Protein AF-A0AAV4ZQW8-F1 (afdb_monomer_lite)

Foldseek 3Di:
DFDDPVLLVVLVVLLVVLLVLLVVLLVVLVVLCVVLVNQPLCVVLPVLSVVLVVVLVVLVVVLVVQVVCVVVVNHGNNVSSVSSVVSSVVSVVSSVVNVVCVVSSVVSSVPRPPDPPPPD

pLDDT: mean 87.02, std 12.97, range [37.88, 97.81]

Sequence (120 aa):
MRPSSERLEELRLALQAPSERLRKIARAYAAEIEAAGQPVAAGPSIDLAEAIMIRHRDRMMRILAIDGRLREGMADPGTVAAEMEEAVLATEADLRLMEGAAPHVEAAMAGAPERVRVLN

Secondary structure (DSSP, 8-state):
-PPPHHHHHHHHHHHHHHHHHHHHHHHHHHHHHHHTT--GGGHHHHHHHHHHHHHHHHHHHHHHHHHHHHHTT-S-HHHHHHHHHHHHHHHHHHHHHHHHTHHHHHHHHHTS--------

Structure (mmCIF, N/CA/C/O backbone):
data_AF-A0AAV4ZQW8-F1
#
_entry.id   AF-A0AAV4ZQW8-F1
#
loop_
_atom_site.group_PDB
_atom_site.id
_atom_site.type_symbol
_atom_site.label_atom_id
_atom_site.label_alt_id
_atom_site.label_comp_id
_atom_site.label_asym_id
_atom_site.label_entity_id
_atom_site.label_seq_id
_atom_site.pdbx_PDB_ins_code
_atom_site.Cartn_x
_atom_site.Cartn_y
_atom_site.Cartn_z
_atom_site.occupancy
_atom_site.B_iso_or_equiv
_atom_site.auth_seq_id
_atom_site.auth_comp_id
_atom_site.auth_asym_id
_atom_site.auth_atom_id
_atom_site.pdbx_PDB_model_num
ATOM 1 N N . MET A 1 1 ? 10.560 4.631 -27.752 1.00 57.75 1 MET A N 1
ATOM 2 C CA . MET A 1 1 ? 11.817 4.985 -27.050 1.00 57.75 1 MET A CA 1
ATOM 3 C C . MET A 1 1 ? 11.976 4.032 -25.877 1.00 57.75 1 MET A C 1
ATOM 5 O O . MET A 1 1 ? 10.973 3.778 -25.227 1.00 57.75 1 MET A O 1
ATOM 9 N N . ARG A 1 2 ? 13.174 3.486 -25.619 1.00 61.34 2 ARG A N 1
ATOM 10 C CA . ARG A 1 2 ? 13.433 2.749 -24.368 1.00 61.34 2 ARG A CA 1
ATOM 11 C C . ARG A 1 2 ? 13.576 3.772 -23.231 1.00 61.34 2 ARG A C 1
ATOM 13 O O . ARG A 1 2 ? 14.257 4.773 -23.459 1.00 61.34 2 ARG A O 1
ATOM 20 N N . PRO A 1 3 ? 12.953 3.575 -22.061 1.00 71.62 3 PRO A N 1
ATOM 21 C CA . PRO A 1 3 ? 13.188 4.438 -20.910 1.00 71.62 3 PRO A CA 1
ATOM 22 C C . PRO A 1 3 ? 14.655 4.346 -20.482 1.00 71.62 3 PRO A C 1
ATOM 24 O O . PRO A 1 3 ? 15.278 3.284 -20.570 1.00 71.62 3 PRO A O 1
ATOM 27 N N . SER A 1 4 ? 15.211 5.481 -20.059 1.00 80.75 4 SER A N 1
ATOM 28 C CA . SER A 1 4 ? 16.573 5.553 -19.537 1.00 80.75 4 SER A CA 1
ATOM 29 C C . SER A 1 4 ? 16.664 4.877 -18.166 1.00 80.75 4 SER A C 1
ATOM 31 O O . SER A 1 4 ? 15.670 4.728 -17.453 1.00 80.75 4 SER A O 1
ATOM 33 N N . SER A 1 5 ? 17.877 4.494 -17.768 1.00 83.56 5 SER A N 1
ATOM 34 C CA . SER A 1 5 ? 18.162 4.029 -16.405 1.00 83.56 5 SER A CA 1
ATOM 35 C C . SER A 1 5 ? 17.774 5.063 -15.344 1.00 83.56 5 SER A C 1
ATOM 37 O O . SER A 1 5 ? 17.304 4.690 -14.276 1.00 83.56 5 SER A O 1
ATOM 39 N N . GLU A 1 6 ? 17.921 6.353 -15.658 1.00 88.19 6 GLU A N 1
ATOM 40 C CA . GLU A 1 6 ? 17.506 7.467 -14.797 1.00 88.19 6 GLU A CA 1
ATOM 41 C C . GLU A 1 6 ? 15.998 7.448 -14.546 1.00 88.19 6 GLU A C 1
ATOM 43 O O . GLU A 1 6 ? 15.570 7.527 -13.399 1.00 88.19 6 GLU A O 1
ATOM 48 N N . ARG A 1 7 ? 15.186 7.231 -15.591 1.00 89.62 7 ARG A N 1
ATOM 49 C CA . ARG A 1 7 ? 13.726 7.157 -15.453 1.00 89.62 7 ARG A CA 1
ATOM 50 C C . ARG A 1 7 ? 13.287 6.012 -14.540 1.00 89.62 7 ARG A C 1
ATOM 52 O O . ARG A 1 7 ? 12.361 6.173 -13.749 1.00 89.62 7 ARG A O 1
ATOM 59 N N . LEU A 1 8 ? 13.933 4.853 -14.648 1.00 88.44 8 LEU A N 1
ATOM 60 C CA . LEU A 1 8 ? 13.639 3.719 -13.768 1.00 88.44 8 LEU A CA 1
ATOM 61 C C . LEU A 1 8 ? 13.990 4.039 -12.310 1.00 88.44 8 LEU A C 1
ATOM 63 O O . LEU A 1 8 ? 13.244 3.665 -11.409 1.00 88.44 8 LEU A O 1
ATOM 67 N N . GLU A 1 9 ? 15.086 4.760 -12.074 1.00 90.50 9 GLU A N 1
ATOM 68 C CA . GLU A 1 9 ? 15.484 5.166 -10.726 1.00 90.50 9 GLU A CA 1
ATOM 69 C C . GLU A 1 9 ? 14.540 6.218 -10.128 1.00 90.50 9 GLU A C 1
ATOM 71 O O . GLU A 1 9 ? 14.117 6.081 -8.981 1.00 90.50 9 GLU A O 1
ATOM 76 N N . GLU A 1 10 ? 14.110 7.206 -10.917 1.00 93.25 10 GLU A N 1
ATOM 77 C CA . GLU A 1 10 ? 13.071 8.161 -10.512 1.00 93.25 10 GLU A CA 1
ATOM 78 C C . GLU A 1 10 ? 11.790 7.451 -10.068 1.00 93.25 10 GLU A C 1
ATOM 80 O O . GLU A 1 10 ? 11.210 7.794 -9.039 1.00 93.25 10 GLU A O 1
ATOM 85 N N . LEU A 1 11 ? 11.356 6.435 -10.819 1.00 93.56 11 LEU A N 1
ATOM 86 C CA . LEU A 1 11 ? 10.167 5.655 -10.488 1.00 93.56 11 LEU A CA 1
ATOM 87 C C . LEU A 1 11 ? 10.351 4.821 -9.214 1.00 93.56 11 LEU A C 1
ATOM 89 O O . LEU A 1 11 ? 9.406 4.693 -8.435 1.00 93.56 11 LEU A O 1
ATOM 93 N N . ARG A 1 12 ? 11.556 4.288 -8.955 1.00 91.38 12 ARG A N 1
ATOM 94 C CA . ARG A 1 12 ? 11.859 3.587 -7.691 1.00 91.38 12 ARG A CA 1
ATOM 95 C C . ARG A 1 12 ? 11.722 4.536 -6.508 1.00 91.38 12 ARG A C 1
ATOM 97 O O . ARG A 1 12 ? 11.046 4.204 -5.535 1.00 91.38 12 ARG A O 1
ATOM 104 N N . LEU A 1 13 ? 12.318 5.722 -6.616 1.00 92.94 13 LEU A N 1
ATOM 105 C CA . LEU A 1 13 ? 12.255 6.751 -5.579 1.00 92.94 13 LEU A CA 1
ATOM 106 C C . LEU A 1 13 ? 10.819 7.249 -5.368 1.00 92.94 13 LEU A C 1
ATOM 108 O O . LEU A 1 13 ? 10.368 7.360 -4.227 1.00 92.94 13 LEU A O 1
ATOM 112 N N . ALA A 1 14 ? 10.073 7.475 -6.453 1.00 94.31 14 ALA A N 1
ATOM 113 C CA . ALA A 1 14 ? 8.675 7.896 -6.401 1.00 94.31 14 ALA A CA 1
ATOM 114 C C . ALA A 1 14 ? 7.772 6.852 -5.727 1.00 94.31 14 ALA A C 1
ATOM 116 O O . ALA A 1 14 ? 6.830 7.212 -5.027 1.00 94.31 14 ALA A O 1
ATOM 117 N N . LEU A 1 15 ? 8.071 5.562 -5.893 1.00 95.38 15 LEU A N 1
ATOM 118 C CA . LEU A 1 15 ? 7.333 4.476 -5.253 1.00 95.38 15 LEU A CA 1
ATOM 119 C C . LEU A 1 15 ? 7.706 4.299 -3.774 1.00 95.38 15 LEU A C 1
ATOM 121 O O . LEU A 1 15 ? 6.859 3.894 -2.971 1.00 95.38 15 LEU A O 1
ATOM 125 N N . GLN A 1 16 ? 8.950 4.593 -3.392 1.00 94.69 16 GLN A N 1
ATOM 126 C CA . GLN A 1 16 ? 9.466 4.317 -2.052 1.00 94.69 16 GLN A CA 1
ATOM 127 C C . GLN A 1 16 ? 8.674 5.042 -0.957 1.00 94.69 16 GLN A C 1
ATOM 129 O O . GLN A 1 16 ? 8.170 4.395 -0.034 1.00 94.69 16 GLN A O 1
ATOM 134 N N . ALA A 1 17 ? 8.524 6.365 -1.065 1.00 93.75 17 ALA A N 1
ATOM 135 C CA . ALA A 1 17 ? 7.886 7.164 -0.019 1.00 93.75 17 ALA A CA 1
ATOM 136 C C . ALA A 1 17 ? 6.397 6.802 0.204 1.00 93.75 17 ALA A C 1
ATOM 138 O O . ALA A 1 17 ? 6.016 6.561 1.356 1.00 93.75 17 ALA A O 1
ATOM 139 N N . PRO A 1 18 ? 5.549 6.664 -0.838 1.00 95.38 18 PRO A N 1
ATOM 140 C CA . PRO A 1 18 ? 4.182 6.164 -0.678 1.00 95.38 18 PRO A CA 1
ATO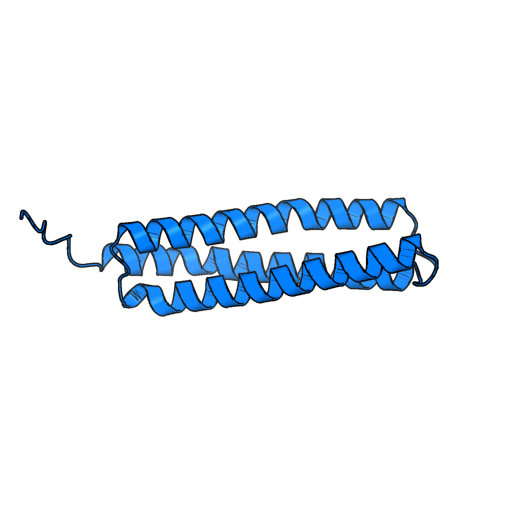M 141 C C . PRO A 1 18 ? 4.120 4.762 -0.062 1.00 95.38 18 PRO A C 1
ATOM 143 O O . PRO A 1 18 ? 3.295 4.515 0.815 1.00 95.38 18 PRO A O 1
ATOM 146 N N . SER A 1 19 ? 5.022 3.857 -0.452 1.00 96.38 19 SER A N 1
ATOM 147 C CA . SER A 1 19 ? 5.065 2.479 0.066 1.00 96.38 19 SER A CA 1
ATOM 148 C C . SER A 1 19 ? 5.458 2.412 1.544 1.00 96.38 19 SER A C 1
ATOM 150 O O . SER A 1 19 ? 4.942 1.600 2.317 1.00 96.38 19 SER A O 1
ATOM 152 N N . GLU A 1 20 ? 6.403 3.248 1.972 1.00 96.81 20 GLU A N 1
ATOM 153 C CA . GLU A 1 20 ? 6.763 3.401 3.384 1.00 96.81 20 GLU A CA 1
ATOM 154 C C . GLU A 1 20 ? 5.601 3.960 4.199 1.00 96.81 20 GLU A C 1
ATOM 156 O O . GLU A 1 20 ? 5.270 3.414 5.256 1.00 96.81 20 GLU A O 1
ATOM 161 N N . ARG A 1 21 ? 4.938 4.999 3.687 1.00 96.75 21 ARG A N 1
ATOM 162 C CA . ARG A 1 21 ? 3.792 5.615 4.356 1.00 96.75 21 ARG A CA 1
ATOM 163 C C . ARG A 1 21 ? 2.616 4.649 4.480 1.00 96.75 21 ARG A C 1
ATOM 165 O O . ARG A 1 21 ? 2.061 4.529 5.568 1.00 96.75 21 ARG A O 1
ATOM 172 N N . LEU A 1 22 ? 2.307 3.900 3.423 1.00 96.62 22 LEU A N 1
ATOM 173 C CA . LEU A 1 22 ? 1.255 2.887 3.430 1.00 96.62 22 LEU A CA 1
ATOM 174 C C . LEU A 1 22 ? 1.506 1.821 4.507 1.00 96.62 22 LEU A C 1
ATOM 176 O O . LEU A 1 22 ? 0.648 1.560 5.348 1.00 96.62 22 LEU A O 1
ATOM 180 N N . ARG A 1 23 ? 2.726 1.269 4.554 1.00 96.50 23 ARG A N 1
ATOM 181 C CA . ARG A 1 23 ? 3.128 0.301 5.589 1.00 96.50 23 ARG A CA 1
ATOM 182 C C . ARG A 1 23 ? 3.042 0.883 6.997 1.00 96.50 23 ARG A C 1
ATOM 184 O O . ARG A 1 23 ? 2.680 0.164 7.927 1.00 96.50 23 ARG A O 1
ATOM 191 N N . LYS A 1 24 ? 3.401 2.158 7.169 1.00 96.94 24 LYS A N 1
ATOM 192 C CA . LYS A 1 24 ? 3.332 2.843 8.462 1.00 96.94 24 LYS A CA 1
ATOM 193 C C . LYS A 1 24 ? 1.888 2.965 8.948 1.00 96.94 24 LYS A C 1
ATOM 195 O O . LYS A 1 24 ? 1.636 2.645 10.105 1.00 96.94 24 LYS A O 1
ATOM 200 N N . ILE A 1 25 ? 0.961 3.377 8.083 1.00 95.56 25 ILE A N 1
ATOM 201 C CA . ILE A 1 25 ? -0.453 3.524 8.452 1.00 95.56 25 ILE A CA 1
ATOM 202 C C . ILE A 1 25 ? -1.075 2.160 8.757 1.00 95.56 25 ILE A C 1
ATOM 204 O O . ILE A 1 25 ? -1.677 2.001 9.812 1.00 95.56 25 ILE A O 1
ATOM 208 N N . ALA A 1 26 ? -0.846 1.150 7.912 1.00 94.81 26 ALA A N 1
ATOM 209 C CA . ALA A 1 26 ? -1.363 -0.197 8.155 1.00 94.81 26 ALA A CA 1
ATOM 210 C C . ALA A 1 26 ? -0.914 -0.762 9.518 1.00 94.81 26 ALA A C 1
ATOM 212 O O . ALA A 1 26 ? -1.709 -1.353 10.245 1.00 94.81 26 ALA A O 1
ATOM 213 N N . ARG A 1 27 ? 0.354 -0.538 9.899 1.00 95.06 27 ARG A N 1
ATOM 214 C CA . ARG A 1 27 ? 0.872 -0.927 11.223 1.00 95.06 27 ARG A CA 1
ATOM 215 C C . ARG A 1 27 ? 0.248 -0.124 12.360 1.00 95.06 27 ARG A C 1
ATOM 217 O O . ARG A 1 27 ? -0.017 -0.705 13.406 1.00 95.06 27 ARG A O 1
ATOM 224 N N . ALA A 1 28 ? 0.042 1.178 12.169 1.00 92.88 28 ALA A N 1
ATOM 225 C CA . ALA A 1 28 ? -0.603 2.026 13.167 1.00 92.88 28 ALA A CA 1
ATOM 226 C C . ALA A 1 28 ? -2.036 1.552 13.439 1.00 92.88 28 ALA A C 1
ATOM 228 O O . ALA A 1 28 ? -2.374 1.303 14.590 1.00 92.88 28 ALA A O 1
ATOM 229 N N . TYR A 1 29 ? -2.823 1.295 12.390 1.00 92.75 29 TYR A N 1
ATOM 230 C CA . TYR A 1 29 ? -4.184 0.772 12.535 1.00 92.75 29 TYR A CA 1
ATOM 231 C C . TYR A 1 29 ? -4.216 -0.573 13.245 1.00 92.75 29 TYR A C 1
ATOM 233 O O . TYR A 1 29 ? -5.005 -0.749 14.166 1.00 92.75 29 TYR A O 1
ATOM 241 N N . ALA A 1 30 ? -3.339 -1.507 12.871 1.00 90.88 30 ALA A N 1
ATOM 242 C CA . ALA A 1 30 ? -3.267 -2.799 13.546 1.00 90.88 30 ALA A CA 1
ATOM 243 C C . ALA A 1 30 ? -2.969 -2.646 15.049 1.00 90.88 30 ALA A C 1
ATOM 245 O O . ALA A 1 30 ? -3.659 -3.244 15.872 1.00 90.88 30 ALA A O 1
ATOM 246 N N . ALA A 1 31 ? -1.989 -1.808 15.405 1.00 90.44 31 ALA A N 1
ATOM 247 C CA . ALA A 1 31 ? -1.601 -1.572 16.795 1.00 90.44 31 ALA A CA 1
ATOM 248 C C . ALA A 1 31 ? -2.703 -0.874 17.605 1.00 90.44 31 ALA A C 1
ATOM 250 O O . ALA A 1 31 ? -2.948 -1.234 18.755 1.00 90.44 31 ALA A O 1
ATOM 251 N N . GLU A 1 32 ? -3.376 0.112 17.013 1.00 89.56 32 GLU A N 1
ATOM 252 C CA . GLU A 1 32 ? -4.505 0.797 17.638 1.00 89.56 32 GLU A CA 1
ATOM 253 C C . GLU A 1 32 ? -5.647 -0.189 17.886 1.00 89.56 32 GLU A C 1
ATOM 255 O O . GLU A 1 32 ? -6.063 -0.367 19.026 1.00 89.56 32 GLU A O 1
ATOM 260 N N . ILE A 1 33 ? -6.079 -0.918 16.860 1.00 87.88 33 ILE A N 1
ATOM 261 C CA . ILE A 1 33 ? -7.177 -1.889 16.953 1.00 87.88 33 ILE A CA 1
ATOM 262 C C . ILE A 1 33 ? -6.886 -2.979 17.991 1.00 87.88 33 ILE A C 1
ATOM 264 O O . ILE A 1 33 ? -7.763 -3.330 18.786 1.00 87.88 33 ILE A O 1
ATOM 268 N N . GLU A 1 34 ? -5.654 -3.486 18.038 1.00 88.56 34 GLU A N 1
ATOM 269 C CA . GLU A 1 34 ? -5.218 -4.429 19.069 1.00 88.56 34 GLU A CA 1
ATOM 270 C C . GLU A 1 34 ? -5.280 -3.800 20.470 1.00 88.56 34 GLU A C 1
ATOM 272 O O . GLU A 1 34 ? -5.795 -4.413 21.408 1.00 88.56 34 GLU A O 1
ATOM 277 N N . ALA A 1 35 ? -4.849 -2.545 20.620 1.00 87.62 35 ALA A N 1
ATOM 278 C CA . ALA A 1 35 ? -4.908 -1.833 21.891 1.00 87.62 35 ALA A CA 1
ATOM 279 C C . ALA A 1 35 ? -6.349 -1.592 22.387 1.00 87.62 35 ALA A C 1
ATOM 281 O O . ALA A 1 35 ? -6.566 -1.591 23.601 1.00 87.62 35 ALA A O 1
ATOM 282 N N . ALA A 1 36 ? -7.354 -1.455 21.518 1.00 84.44 36 ALA A N 1
ATOM 283 C CA . ALA A 1 36 ? -8.761 -1.431 21.955 1.00 84.44 36 ALA A CA 1
ATOM 284 C C . ALA A 1 36 ? -9.352 -2.813 22.257 1.00 84.44 36 ALA A C 1
ATOM 286 O O . ALA A 1 36 ? -10.513 -2.897 22.648 1.00 84.44 36 ALA A O 1
ATOM 287 N N . GLY A 1 37 ? -8.590 -3.895 22.100 1.00 86.06 37 GLY A N 1
ATOM 288 C CA . GLY A 1 37 ? -9.111 -5.247 22.290 1.00 86.06 37 GLY A CA 1
ATOM 289 C C . GLY A 1 37 ? -9.981 -5.716 21.126 1.00 86.06 37 GLY A C 1
ATOM 290 O O . GLY A 1 37 ? -10.954 -6.427 21.353 1.00 86.06 37 GLY A O 1
ATOM 291 N N . GLN A 1 38 ? -9.626 -5.326 19.897 1.00 82.81 38 GLN A N 1
ATOM 292 C CA . GLN A 1 38 ? -10.264 -5.784 18.658 1.00 82.81 38 GLN A CA 1
ATOM 293 C C . GLN A 1 38 ? -11.780 -5.508 18.614 1.00 82.81 38 GLN A C 1
ATOM 295 O O . GLN A 1 38 ? -12.586 -6.438 18.520 1.00 82.81 38 GLN A O 1
ATOM 300 N N . PRO A 1 39 ? -12.207 -4.232 18.678 1.00 84.56 39 PRO A N 1
ATOM 301 C CA . PRO A 1 39 ? -13.623 -3.901 18.606 1.00 84.56 39 PRO A CA 1
ATOM 302 C C . PRO A 1 39 ? -14.227 -4.391 17.286 1.00 84.56 39 PRO A C 1
ATOM 304 O O . PRO A 1 39 ? -13.677 -4.147 16.214 1.00 84.56 39 PRO A O 1
ATOM 307 N N . VAL A 1 40 ? -15.404 -5.023 17.349 1.00 85.25 40 VAL A N 1
ATOM 308 C CA . VAL A 1 40 ? -16.123 -5.540 16.163 1.00 85.25 40 VAL A CA 1
ATOM 309 C C . VAL A 1 40 ? -16.332 -4.445 15.109 1.00 85.25 40 VAL A C 1
ATOM 311 O O . VAL A 1 40 ? -16.236 -4.701 13.911 1.00 85.25 40 VAL A O 1
ATOM 314 N N . ALA A 1 41 ? -16.552 -3.205 15.553 1.00 85.12 41 ALA A N 1
ATOM 315 C CA . ALA A 1 41 ? -16.726 -2.045 14.684 1.00 85.12 41 ALA A CA 1
ATOM 316 C C . ALA A 1 41 ? -15.488 -1.712 13.826 1.00 85.12 41 ALA A C 1
ATOM 318 O O . ALA A 1 41 ? -15.631 -1.029 12.816 1.00 85.12 41 ALA A O 1
ATOM 319 N N . ALA A 1 42 ? -14.292 -2.194 14.189 1.00 86.44 42 ALA A N 1
ATOM 320 C CA . ALA A 1 42 ? -13.069 -1.987 13.413 1.00 86.44 42 ALA A CA 1
ATOM 321 C C . ALA A 1 42 ? -12.890 -2.992 12.262 1.00 86.44 42 ALA A C 1
ATOM 323 O O . ALA A 1 42 ? -12.004 -2.785 11.434 1.00 86.44 42 ALA A O 1
ATOM 324 N N . GLY A 1 43 ? -13.724 -4.037 12.169 1.00 88.50 43 GLY A N 1
ATOM 325 C CA . GLY A 1 43 ? -13.642 -5.071 11.126 1.00 88.50 43 GLY A CA 1
ATOM 326 C C . GLY A 1 43 ? -13.464 -4.520 9.702 1.00 88.50 43 GLY A C 1
ATOM 327 O O . GLY A 1 43 ? -12.481 -4.871 9.054 1.00 88.50 43 GLY A O 1
ATOM 328 N N . PRO A 1 44 ? -14.303 -3.572 9.237 1.00 89.81 44 PRO A N 1
ATOM 329 C CA . PRO A 1 44 ? -14.158 -2.990 7.900 1.00 89.81 44 PRO A CA 1
ATOM 330 C C . PRO A 1 44 ? -12.800 -2.315 7.649 1.00 89.81 44 PRO A C 1
ATOM 332 O O . PRO A 1 44 ? -12.280 -2.359 6.535 1.00 89.81 44 PRO A O 1
ATOM 335 N N . SER A 1 45 ? -12.209 -1.694 8.674 1.00 89.62 45 SER A N 1
ATOM 336 C CA . SER A 1 45 ? -10.896 -1.050 8.568 1.00 89.62 45 SER A CA 1
ATOM 337 C C . SER A 1 45 ? -9.756 -2.068 8.513 1.00 89.62 45 SER A C 1
ATOM 339 O O . SER A 1 45 ? -8.774 -1.839 7.806 1.00 89.62 45 SER A O 1
ATOM 341 N N . ILE A 1 46 ? -9.892 -3.195 9.224 1.00 90.31 46 ILE A N 1
ATOM 342 C CA . ILE A 1 46 ? -8.954 -4.326 9.149 1.00 90.31 46 ILE A CA 1
ATOM 343 C C . ILE A 1 46 ? -8.988 -4.923 7.742 1.00 90.31 46 ILE A C 1
ATOM 345 O O . ILE A 1 46 ? -7.940 -5.009 7.104 1.00 90.31 46 ILE A O 1
ATOM 349 N N . ASP A 1 47 ? -10.181 -5.243 7.236 1.00 93.19 47 ASP A N 1
ATOM 350 C CA . ASP A 1 47 ? -10.371 -5.839 5.910 1.00 93.19 47 ASP A CA 1
ATOM 351 C C . ASP A 1 47 ? -9.799 -4.939 4.807 1.00 93.19 47 ASP A C 1
ATOM 353 O O . ASP A 1 47 ? -9.102 -5.399 3.898 1.00 93.19 47 ASP A O 1
ATOM 357 N N . LEU A 1 48 ? -10.045 -3.626 4.902 1.00 94.25 48 LEU A N 1
ATOM 358 C CA . LEU A 1 48 ? -9.486 -2.645 3.978 1.00 94.25 48 LEU A CA 1
ATOM 359 C C . LEU A 1 48 ? -7.955 -2.635 4.029 1.00 94.25 48 LEU A C 1
ATOM 361 O O . LEU A 1 48 ? -7.303 -2.670 2.979 1.00 94.25 48 LEU A O 1
ATOM 365 N N . ALA A 1 49 ? -7.380 -2.574 5.232 1.00 94.25 49 ALA A N 1
ATOM 366 C CA . ALA A 1 49 ? -5.938 -2.516 5.401 1.00 94.25 49 ALA A CA 1
ATOM 367 C C . ALA A 1 49 ? -5.255 -3.793 4.905 1.00 94.25 49 ALA A C 1
ATOM 369 O O . ALA A 1 49 ? -4.257 -3.711 4.189 1.00 94.25 49 ALA A O 1
ATOM 370 N N . GLU A 1 50 ? -5.817 -4.960 5.209 1.00 95.50 50 GLU A N 1
ATOM 371 C CA . GLU A 1 50 ? -5.320 -6.245 4.730 1.00 95.50 50 GLU A CA 1
ATOM 372 C C . GLU A 1 50 ? -5.396 -6.339 3.203 1.00 95.50 50 GLU A C 1
ATOM 374 O O . GLU A 1 50 ? -4.388 -6.621 2.550 1.00 95.50 50 GLU A O 1
ATOM 379 N N . ALA A 1 51 ? -6.548 -6.009 2.612 1.00 97.19 51 ALA A N 1
ATOM 380 C CA . ALA A 1 51 ? -6.729 -6.045 1.165 1.00 97.19 51 ALA A CA 1
ATOM 381 C C . ALA A 1 51 ? -5.739 -5.121 0.438 1.00 97.19 51 ALA A C 1
ATOM 383 O O . ALA A 1 51 ? -5.169 -5.502 -0.588 1.00 97.19 51 ALA A O 1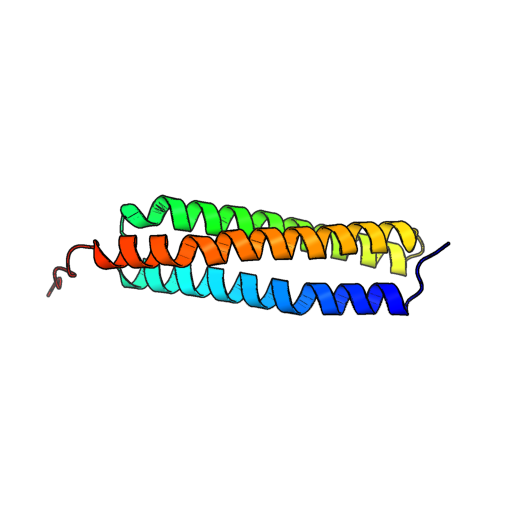
ATOM 384 N N . ILE A 1 52 ? -5.506 -3.915 0.964 1.00 97.69 52 ILE A N 1
ATOM 385 C CA . ILE A 1 52 ? -4.506 -2.989 0.426 1.00 97.69 52 ILE A CA 1
ATOM 386 C C . ILE A 1 52 ? -3.093 -3.572 0.557 1.00 97.69 52 ILE A C 1
ATOM 388 O O . ILE A 1 52 ? -2.335 -3.571 -0.415 1.00 97.69 52 ILE A O 1
ATOM 392 N N . MET A 1 53 ? -2.731 -4.100 1.727 1.00 97.81 53 MET A N 1
ATOM 393 C CA . MET A 1 53 ? -1.387 -4.627 1.966 1.00 97.81 53 MET A CA 1
ATOM 394 C C . MET A 1 53 ? -1.075 -5.865 1.120 1.00 97.81 53 MET A C 1
ATOM 396 O O . MET A 1 53 ? 0.059 -5.999 0.650 1.00 97.81 53 MET A O 1
ATOM 400 N N . ILE A 1 54 ? -2.065 -6.724 0.862 1.00 97.75 54 ILE A N 1
ATOM 401 C CA . ILE A 1 54 ? -1.943 -7.856 -0.066 1.00 97.75 54 ILE A CA 1
ATOM 402 C C . ILE A 1 54 ? -1.671 -7.346 -1.484 1.00 97.75 54 ILE A C 1
ATOM 404 O O . ILE A 1 54 ? -0.653 -7.707 -2.076 1.00 97.75 54 ILE A O 1
ATOM 408 N N . ARG A 1 55 ? -2.507 -6.434 -2.007 1.00 96.69 55 ARG A N 1
ATOM 409 C CA . ARG A 1 55 ? -2.311 -5.868 -3.354 1.00 96.69 55 ARG A CA 1
ATOM 410 C C . ARG A 1 55 ? -0.959 -5.176 -3.499 1.00 96.69 55 ARG A C 1
ATOM 412 O O . ARG A 1 55 ? -0.294 -5.334 -4.524 1.00 96.69 55 ARG A O 1
ATOM 419 N N . HIS A 1 56 ? -0.550 -4.416 -2.485 1.00 97.25 56 HIS A N 1
ATOM 420 C CA . HIS A 1 56 ? 0.735 -3.733 -2.473 1.00 97.25 56 HIS A CA 1
ATOM 421 C C . HIS A 1 56 ? 1.898 -4.735 -2.506 1.00 97.25 56 HIS A C 1
ATOM 423 O O . HIS A 1 56 ? 2.798 -4.598 -3.336 1.00 97.25 56 HIS A O 1
ATOM 429 N N . ARG A 1 57 ? 1.853 -5.785 -1.673 1.00 96.50 57 ARG A N 1
ATOM 430 C CA . ARG A 1 57 ? 2.853 -6.863 -1.666 1.00 96.50 57 ARG A CA 1
ATOM 431 C C . ARG A 1 57 ? 2.951 -7.551 -3.024 1.00 96.50 57 ARG A C 1
ATOM 433 O O . ARG A 1 57 ? 4.060 -7.699 -3.536 1.00 96.50 57 ARG A O 1
ATOM 440 N N . ASP A 1 58 ? 1.824 -7.944 -3.608 1.00 96.31 58 ASP A N 1
ATOM 441 C CA . ASP A 1 58 ? 1.798 -8.624 -4.906 1.00 96.31 58 ASP A CA 1
ATOM 442 C C . ASP A 1 58 ? 2.419 -7.755 -5.996 1.00 96.31 58 ASP A C 1
ATOM 444 O O . ASP A 1 58 ? 3.192 -8.234 -6.827 1.00 96.31 58 ASP A O 1
ATOM 448 N N . ARG A 1 59 ? 2.149 -6.448 -5.952 1.00 94.62 59 ARG A N 1
ATOM 449 C CA . ARG A 1 59 ? 2.750 -5.486 -6.871 1.00 94.62 59 ARG A CA 1
ATOM 450 C C . ARG A 1 59 ? 4.264 -5.394 -6.699 1.00 94.62 59 ARG A C 1
ATOM 452 O O . ARG A 1 59 ? 4.981 -5.438 -7.693 1.00 94.62 59 ARG A O 1
ATOM 459 N N . MET A 1 60 ? 4.762 -5.333 -5.462 1.00 94.25 60 MET A N 1
ATOM 460 C CA . MET A 1 60 ? 6.208 -5.305 -5.205 1.00 94.25 60 MET A CA 1
ATOM 461 C C . MET A 1 60 ? 6.891 -6.584 -5.693 1.00 94.25 60 MET A C 1
ATOM 463 O O . MET A 1 60 ? 7.955 -6.518 -6.304 1.00 94.25 60 MET A O 1
ATOM 467 N N . MET A 1 61 ? 6.260 -7.743 -5.493 1.00 94.12 61 MET A N 1
ATOM 468 C CA . MET A 1 61 ? 6.774 -9.019 -5.994 1.00 94.12 61 MET A CA 1
ATOM 469 C C . MET A 1 61 ? 6.845 -9.053 -7.525 1.00 94.12 61 MET A C 1
ATOM 471 O O . MET A 1 61 ? 7.844 -9.521 -8.071 1.00 94.12 61 MET A O 1
ATOM 475 N N . ARG A 1 62 ? 5.830 -8.524 -8.223 1.00 91.50 62 ARG A N 1
ATOM 476 C CA . ARG A 1 62 ? 5.851 -8.407 -9.691 1.00 91.50 62 ARG A CA 1
ATOM 477 C C . ARG A 1 62 ? 6.985 -7.506 -10.178 1.00 91.50 62 ARG A C 1
ATOM 479 O O . ARG A 1 62 ? 7.736 -7.921 -11.058 1.00 91.50 62 ARG A O 1
ATOM 486 N N . ILE A 1 63 ? 7.163 -6.331 -9.570 1.00 90.44 63 ILE A N 1
ATOM 487 C CA . ILE A 1 63 ? 8.248 -5.400 -9.927 1.00 90.44 63 ILE A CA 1
ATOM 488 C C . ILE A 1 63 ? 9.615 -6.054 -9.717 1.00 90.44 63 ILE A C 1
ATOM 490 O O . ILE A 1 63 ? 10.457 -5.988 -10.606 1.00 90.44 63 ILE A O 1
ATOM 494 N N . LEU A 1 64 ? 9.832 -6.731 -8.584 1.00 89.94 64 LEU A N 1
ATOM 495 C CA . LEU A 1 64 ? 11.092 -7.430 -8.306 1.00 89.94 64 LEU A CA 1
ATOM 496 C C . LEU A 1 64 ? 11.376 -8.544 -9.321 1.00 89.94 64 LEU A C 1
ATOM 498 O O . LEU A 1 64 ? 12.511 -8.689 -9.769 1.00 89.94 64 LEU A O 1
ATOM 502 N N . ALA A 1 65 ? 10.356 -9.313 -9.711 1.00 90.19 65 ALA A N 1
ATOM 503 C CA . ALA A 1 65 ? 10.505 -10.361 -10.716 1.00 90.19 65 ALA A CA 1
ATOM 504 C C . ALA A 1 65 ? 10.875 -9.785 -12.093 1.00 90.19 65 ALA A C 1
ATOM 506 O O . ALA A 1 65 ? 11.745 -10.319 -12.783 1.00 90.19 65 ALA A O 1
ATOM 507 N N . ILE A 1 66 ? 10.240 -8.681 -12.488 1.00 87.12 66 ILE A N 1
ATOM 508 C CA . ILE A 1 66 ? 10.515 -8.001 -13.756 1.00 87.12 66 ILE A CA 1
ATOM 509 C C . ILE A 1 66 ? 11.904 -7.345 -13.737 1.00 87.12 66 ILE A C 1
ATOM 511 O O . ILE A 1 66 ? 12.633 -7.454 -14.721 1.00 87.12 66 ILE A O 1
ATOM 515 N N . ASP A 1 67 ? 12.305 -6.731 -12.621 1.00 86.06 67 ASP A N 1
ATOM 516 C CA . ASP A 1 67 ? 13.643 -6.154 -12.441 1.00 86.06 67 ASP A CA 1
ATOM 517 C C . ASP A 1 67 ? 14.739 -7.229 -12.518 1.00 86.06 67 ASP A C 1
ATOM 519 O O . ASP A 1 67 ? 15.761 -7.025 -13.173 1.00 86.06 67 ASP A O 1
ATOM 523 N N . GLY A 1 68 ? 14.505 -8.408 -11.927 1.00 86.44 68 GLY A N 1
ATOM 524 C CA . GLY A 1 68 ? 15.390 -9.568 -12.069 1.00 86.44 68 GLY A CA 1
ATOM 525 C C . GLY A 1 68 ? 15.569 -9.974 -13.534 1.00 86.44 68 GLY A C 1
ATOM 526 O O . GLY A 1 68 ? 16.694 -10.040 -14.029 1.00 86.44 68 GLY A O 1
ATOM 527 N N . ARG A 1 69 ? 14.457 -10.120 -14.266 1.00 86.31 69 ARG A N 1
ATOM 528 C CA . ARG A 1 69 ? 14.482 -10.432 -15.704 1.00 86.31 69 ARG A CA 1
ATOM 529 C C . ARG A 1 69 ? 15.169 -9.350 -16.537 1.00 86.31 69 ARG A C 1
ATOM 531 O O . ARG A 1 69 ? 15.831 -9.680 -17.516 1.00 86.31 69 ARG A O 1
ATOM 538 N N . LEU A 1 70 ? 15.029 -8.073 -16.177 1.00 84.94 70 LEU A N 1
ATOM 539 C CA . LEU A 1 70 ? 15.705 -6.964 -16.856 1.00 84.94 70 LEU A CA 1
ATOM 540 C C . LEU A 1 70 ? 17.229 -7.077 -16.722 1.00 84.94 70 LEU A C 1
ATOM 542 O O . LEU A 1 70 ? 17.940 -6.926 -17.714 1.00 84.94 70 LEU A O 1
ATOM 546 N N . ARG A 1 71 ? 17.731 -7.389 -15.520 1.00 85.00 71 ARG A N 1
ATOM 547 C CA . ARG A 1 71 ? 19.172 -7.588 -15.270 1.00 85.00 71 ARG A CA 1
ATOM 548 C C . ARG A 1 71 ? 19.742 -8.782 -16.038 1.00 85.00 71 ARG A C 1
ATOM 550 O O . ARG A 1 71 ? 20.902 -8.753 -16.431 1.00 85.00 71 ARG A O 1
ATOM 557 N N . GLU A 1 72 ? 18.919 -9.794 -16.289 1.00 90.75 72 GLU A N 1
ATOM 558 C CA . GLU A 1 72 ? 19.255 -10.971 -17.100 1.00 90.75 72 GLU A CA 1
ATOM 559 C C . GLU A 1 72 ? 19.087 -10.730 -18.616 1.00 90.75 72 GLU A C 1
ATOM 561 O O . GLU A 1 72 ? 19.322 -11.632 -19.417 1.00 90.75 72 GLU A O 1
ATOM 566 N N . GLY A 1 73 ? 18.671 -9.527 -19.034 1.00 83.94 73 GLY A N 1
ATOM 567 C CA . GLY A 1 73 ? 18.434 -9.186 -20.442 1.00 83.94 73 GLY A CA 1
ATOM 568 C C . GLY A 1 73 ? 17.169 -9.815 -21.043 1.00 83.94 73 GLY A C 1
ATOM 569 O O . GLY A 1 73 ? 17.008 -9.833 -22.261 1.00 83.94 73 GLY A O 1
ATOM 570 N N . MET A 1 74 ? 16.264 -10.327 -20.203 1.00 85.12 74 MET A N 1
ATOM 571 C CA . MET A 1 74 ? 15.043 -11.057 -20.575 1.00 85.12 74 MET A CA 1
ATOM 572 C C . MET A 1 74 ? 13.755 -10.216 -20.509 1.00 85.12 74 MET A C 1
ATOM 574 O O . MET A 1 74 ? 12.649 -10.761 -20.634 1.00 85.12 74 MET A O 1
ATOM 578 N N . ALA A 1 75 ? 13.877 -8.909 -20.275 1.00 82.38 75 ALA A N 1
ATOM 579 C CA . ALA A 1 75 ? 12.772 -7.955 -20.263 1.00 82.38 75 ALA A CA 1
ATOM 580 C C . ALA A 1 75 ? 13.181 -6.632 -20.928 1.00 82.38 75 ALA A C 1
ATOM 582 O O . ALA A 1 75 ? 14.336 -6.216 -20.843 1.00 82.38 75 ALA A O 1
ATOM 583 N N . ASP A 1 76 ? 12.223 -5.968 -21.580 1.00 85.31 76 ASP A N 1
ATOM 584 C CA . ASP A 1 76 ? 12.428 -4.631 -22.138 1.00 85.31 76 ASP A CA 1
ATOM 585 C C . ASP A 1 76 ? 12.319 -3.567 -21.027 1.00 85.31 76 ASP A C 1
ATOM 587 O O . ASP A 1 76 ? 11.371 -3.614 -20.234 1.00 85.31 76 ASP A O 1
ATOM 591 N N . PRO A 1 77 ? 13.234 -2.578 -20.966 1.00 83.56 77 PRO A N 1
ATOM 592 C CA . PRO A 1 77 ? 13.154 -1.489 -19.993 1.00 83.56 77 PRO A CA 1
ATOM 593 C C . PRO A 1 77 ? 11.811 -0.740 -20.012 1.00 83.56 77 PRO A C 1
ATOM 595 O O . PRO A 1 77 ? 11.360 -0.277 -18.968 1.00 83.56 77 PRO A O 1
ATOM 598 N N . GLY A 1 78 ? 11.159 -0.628 -21.177 1.00 86.62 78 GLY A N 1
ATOM 599 C CA . GLY A 1 78 ? 9.848 0.003 -21.356 1.00 86.62 78 GLY A CA 1
ATOM 600 C C . GLY A 1 78 ? 8.746 -0.699 -20.582 1.00 86.62 78 GLY A C 1
ATOM 601 O O . GLY A 1 78 ? 7.948 -0.041 -19.919 1.00 86.62 78 GLY A O 1
ATOM 602 N N . THR A 1 79 ? 8.747 -2.032 -20.603 1.00 85.06 79 THR A N 1
ATOM 603 C CA . THR A 1 79 ? 7.816 -2.842 -19.812 1.00 85.06 79 THR A CA 1
ATOM 604 C C . THR A 1 79 ? 8.021 -2.616 -18.316 1.00 85.06 79 THR A C 1
ATOM 606 O O . THR A 1 79 ? 7.048 -2.470 -17.587 1.00 85.06 79 THR A O 1
ATOM 609 N N . VAL A 1 80 ? 9.275 -2.518 -17.859 1.00 86.12 80 VAL A N 1
ATOM 610 C CA . VAL A 1 80 ? 9.576 -2.257 -16.441 1.00 86.12 80 VAL A CA 1
ATOM 611 C C . VAL A 1 80 ? 9.077 -0.877 -16.019 1.00 86.12 80 VAL A C 1
ATOM 613 O O . VAL A 1 80 ? 8.429 -0.751 -14.986 1.00 86.12 80 VAL A O 1
ATOM 616 N N . ALA A 1 81 ? 9.331 0.154 -16.830 1.00 89.81 81 ALA A N 1
ATOM 617 C CA . ALA A 1 81 ? 8.879 1.509 -16.528 1.00 89.81 81 ALA A CA 1
ATOM 618 C C . ALA A 1 81 ? 7.349 1.604 -16.444 1.00 89.81 81 ALA A C 1
ATOM 620 O O . ALA A 1 81 ? 6.845 2.196 -15.496 1.00 89.81 81 ALA A O 1
ATOM 621 N N . ALA A 1 82 ? 6.619 0.983 -17.376 1.00 89.88 82 ALA A N 1
ATOM 622 C CA . ALA A 1 82 ? 5.155 0.989 -17.368 1.00 89.88 82 ALA A CA 1
ATOM 623 C C . ALA A 1 82 ? 4.578 0.336 -16.097 1.00 89.88 82 ALA A C 1
ATOM 625 O O . ALA A 1 82 ? 3.692 0.893 -15.452 1.00 89.88 82 ALA A O 1
ATOM 626 N N . GLU A 1 83 ? 5.132 -0.806 -15.691 1.00 91.38 83 GLU A N 1
ATOM 627 C CA . GLU A 1 83 ? 4.727 -1.521 -14.472 1.00 91.38 83 GLU A CA 1
ATOM 628 C C . GLU A 1 83 ? 5.027 -0.710 -13.204 1.00 91.38 83 GLU A C 1
ATOM 630 O O . GLU A 1 83 ? 4.248 -0.695 -12.250 1.00 91.38 83 GLU A O 1
ATOM 635 N N . MET A 1 84 ? 6.148 0.012 -13.190 1.00 92.50 84 MET A N 1
ATOM 636 C CA . MET A 1 84 ? 6.504 0.895 -12.084 1.00 92.50 84 MET A CA 1
ATOM 637 C C . MET A 1 84 ? 5.637 2.159 -12.030 1.00 92.50 84 MET A C 1
ATOM 639 O O . MET A 1 84 ? 5.268 2.586 -10.939 1.00 92.50 84 MET A O 1
ATOM 643 N N . GLU A 1 85 ? 5.278 2.743 -13.173 1.00 94.62 85 GLU A N 1
ATOM 644 C CA . GLU A 1 85 ? 4.348 3.877 -13.255 1.00 94.62 85 GLU A CA 1
ATOM 645 C C . GLU A 1 85 ? 2.965 3.499 -12.724 1.00 94.62 85 GLU A C 1
ATOM 647 O O . GLU A 1 85 ? 2.419 4.198 -11.865 1.00 94.62 85 GLU A O 1
ATOM 652 N N . GLU A 1 86 ? 2.434 2.353 -13.155 1.00 95.12 86 GLU A N 1
ATOM 653 C CA . GLU A 1 86 ? 1.196 1.806 -12.600 1.00 95.12 86 GLU A CA 1
ATOM 654 C C . GLU A 1 86 ? 1.330 1.591 -11.089 1.00 95.12 86 GLU A C 1
ATOM 656 O O . GLU A 1 86 ? 0.431 1.932 -10.315 1.00 95.12 86 GLU A O 1
ATOM 661 N N . ALA A 1 87 ? 2.479 1.082 -10.640 1.00 95.25 87 ALA A N 1
ATOM 662 C CA . ALA A 1 87 ? 2.708 0.844 -9.230 1.00 95.25 87 ALA A CA 1
ATOM 663 C C . ALA A 1 87 ? 2.743 2.100 -8.377 1.00 95.25 87 ALA A C 1
ATOM 665 O O . ALA A 1 87 ? 2.204 2.057 -7.267 1.00 95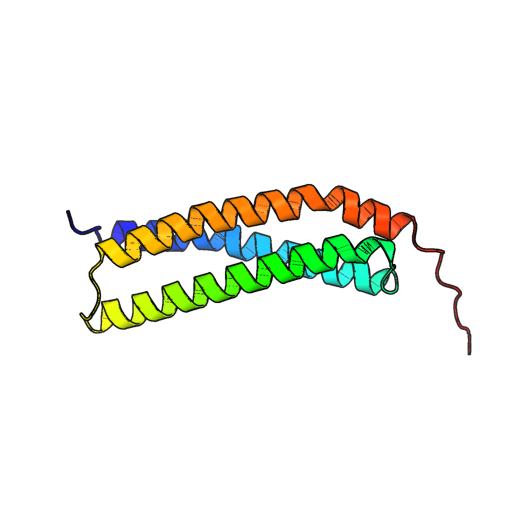.25 87 ALA A O 1
ATOM 666 N N . VAL A 1 88 ? 3.324 3.189 -8.874 1.00 96.69 88 VAL A N 1
ATOM 667 C CA . VAL A 1 88 ? 3.282 4.494 -8.211 1.00 96.69 88 VAL A CA 1
ATOM 668 C C . VAL A 1 88 ? 1.831 4.949 -8.081 1.00 96.69 88 VAL A C 1
ATOM 670 O O . VAL A 1 88 ? 1.347 5.114 -6.960 1.00 96.69 88 VAL A O 1
ATOM 673 N N . LEU A 1 89 ? 1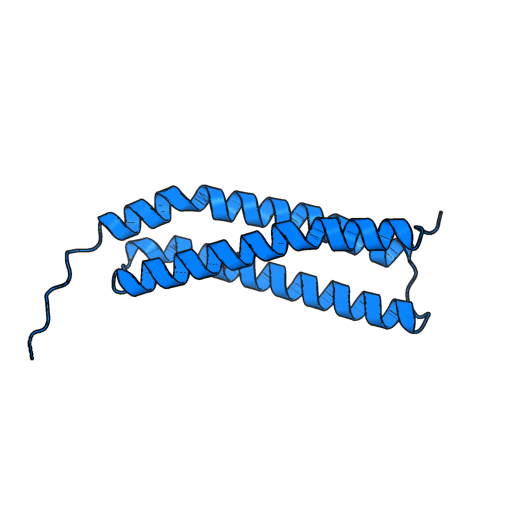.102 5.039 -9.198 1.00 96.75 89 LEU A N 1
ATOM 674 C CA . LEU A 1 89 ? -0.278 5.538 -9.221 1.00 96.75 89 LEU A CA 1
ATOM 675 C C . LEU A 1 89 ? -1.206 4.727 -8.316 1.00 96.75 89 LEU A C 1
ATOM 677 O O . LEU A 1 89 ? -1.981 5.282 -7.535 1.00 96.75 89 LEU A O 1
ATOM 681 N N . ALA A 1 90 ? -1.113 3.403 -8.385 1.00 96.94 90 ALA A N 1
ATOM 682 C CA . ALA A 1 90 ? -1.961 2.543 -7.586 1.00 96.94 90 ALA A CA 1
ATOM 683 C C . ALA A 1 90 ? -1.557 2.557 -6.099 1.00 96.94 90 ALA A C 1
ATOM 685 O O . ALA A 1 90 ? -2.424 2.414 -5.245 1.00 96.94 90 ALA A O 1
ATOM 686 N N . THR A 1 91 ? -0.277 2.769 -5.751 1.00 97.25 91 THR A N 1
ATOM 687 C CA . THR A 1 91 ? 0.148 2.886 -4.338 1.00 97.25 91 THR A CA 1
ATOM 688 C C . THR A 1 91 ? -0.338 4.202 -3.749 1.00 97.25 91 THR A C 1
ATOM 690 O O . THR A 1 91 ? -0.781 4.229 -2.606 1.00 97.25 91 THR A O 1
ATOM 693 N N . GLU A 1 92 ? -0.323 5.284 -4.525 1.00 97.12 92 GLU A N 1
ATOM 694 C CA . GLU A 1 92 ? -0.928 6.548 -4.108 1.00 97.12 92 GLU A CA 1
ATOM 695 C C . GLU A 1 92 ? -2.443 6.430 -3.916 1.00 97.12 92 GLU A C 1
ATOM 697 O O . GLU A 1 92 ? -2.986 6.979 -2.960 1.00 97.12 92 GLU A O 1
ATOM 702 N N . ALA A 1 93 ? -3.137 5.716 -4.806 1.00 97.62 93 ALA A N 1
ATOM 703 C CA . ALA A 1 93 ? -4.570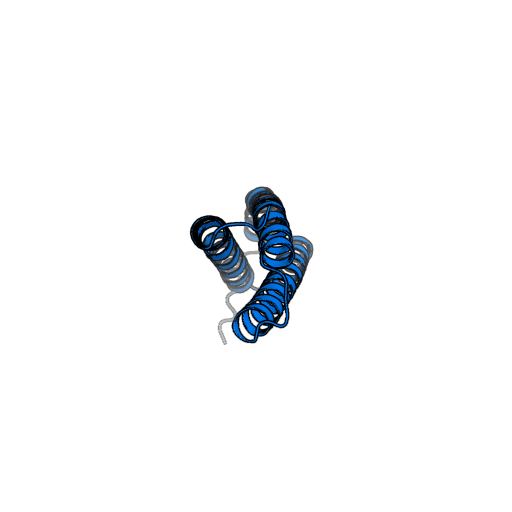 5.476 -4.668 1.00 97.62 93 ALA A CA 1
ATOM 704 C C . ALA A 1 93 ? -4.887 4.655 -3.407 1.00 97.62 93 ALA A C 1
ATOM 706 O O . ALA A 1 93 ? -5.742 5.054 -2.616 1.00 97.62 93 ALA A O 1
ATOM 707 N N . ASP A 1 94 ? -4.157 3.559 -3.185 1.00 97.81 94 ASP A N 1
ATOM 708 C CA . ASP A 1 94 ? -4.256 2.737 -1.976 1.00 97.81 94 ASP A CA 1
ATOM 709 C C . ASP A 1 94 ? -3.963 3.566 -0.710 1.00 97.81 94 ASP A C 1
ATOM 711 O O . ASP A 1 94 ? -4.675 3.457 0.288 1.00 97.81 94 ASP A O 1
ATOM 715 N N . LEU A 1 95 ? -2.963 4.452 -0.759 1.00 96.88 95 LEU A N 1
ATOM 716 C CA . LEU A 1 95 ? -2.633 5.353 0.341 1.00 96.88 95 LEU A CA 1
ATOM 717 C C . LEU A 1 95 ? -3.778 6.329 0.645 1.00 96.88 95 LEU A C 1
ATOM 719 O O . LEU A 1 95 ? -4.144 6.468 1.807 1.00 96.88 95 LEU A O 1
ATOM 723 N N . ARG A 1 96 ? -4.385 6.956 -0.372 1.00 96.94 96 ARG A N 1
ATOM 724 C CA . ARG A 1 96 ? -5.542 7.854 -0.180 1.00 96.94 96 ARG A CA 1
ATOM 725 C C . ARG A 1 96 ? -6.731 7.123 0.442 1.00 96.94 96 ARG A C 1
ATOM 727 O O . ARG A 1 96 ? -7.400 7.685 1.303 1.00 96.94 96 ARG A O 1
ATOM 734 N N . LEU A 1 97 ? -6.988 5.880 0.027 1.00 95.94 97 LEU A N 1
ATOM 735 C CA . LEU A 1 97 ? -8.041 5.049 0.620 1.00 95.94 97 LEU A CA 1
ATOM 736 C C . LEU A 1 97 ? -7.753 4.749 2.090 1.00 95.94 97 LEU A C 1
ATOM 738 O O . LEU A 1 97 ? -8.645 4.866 2.926 1.00 95.94 97 LEU A O 1
ATOM 742 N N 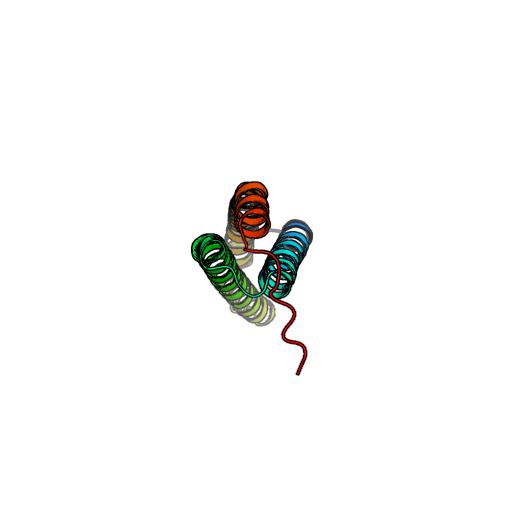. MET A 1 98 ? -6.508 4.392 2.403 1.00 94.50 98 MET A N 1
ATOM 743 C CA . MET A 1 98 ? -6.102 4.091 3.768 1.00 94.50 98 MET A CA 1
ATOM 744 C C . MET A 1 98 ? -6.182 5.335 4.660 1.00 94.50 98 MET A C 1
ATOM 746 O O . MET A 1 98 ? -6.749 5.262 5.738 1.00 94.50 98 MET A O 1
ATOM 750 N N . GLU A 1 99 ? -5.713 6.493 4.194 1.00 94.00 99 GLU A N 1
ATOM 751 C CA . GLU A 1 99 ? -5.815 7.764 4.925 1.00 94.00 99 GLU A CA 1
ATOM 752 C C . GLU A 1 99 ? -7.265 8.219 5.123 1.00 94.00 99 GLU A C 1
ATOM 754 O O . GLU A 1 99 ? -7.623 8.692 6.201 1.00 94.00 99 GLU A O 1
ATOM 759 N N . GLY A 1 100 ? -8.118 8.025 4.114 1.00 91.69 100 GLY A N 1
ATOM 760 C CA . GLY A 1 100 ? -9.551 8.297 4.212 1.00 91.69 100 GLY A CA 1
ATOM 761 C C . GLY A 1 100 ? -10.279 7.413 5.230 1.00 91.69 100 GLY A C 1
ATOM 762 O O . GLY A 1 100 ? -11.352 7.787 5.697 1.00 91.69 100 GLY A O 1
ATOM 763 N N . ALA A 1 101 ? -9.697 6.273 5.614 1.00 89.38 101 ALA A N 1
ATOM 764 C CA . ALA A 1 101 ? -10.253 5.385 6.628 1.00 89.38 101 ALA A CA 1
ATOM 765 C C . ALA A 1 101 ? -9.920 5.806 8.071 1.00 89.38 101 ALA A C 1
ATOM 767 O O . ALA A 1 101 ? -10.542 5.287 8.999 1.00 89.38 101 ALA A O 1
ATOM 768 N N . ALA A 1 102 ? -9.000 6.758 8.283 1.00 88.00 102 ALA A N 1
ATOM 769 C CA . ALA A 1 102 ? -8.554 7.157 9.623 1.00 88.00 102 ALA A CA 1
ATOM 770 C C . ALA A 1 102 ? -9.706 7.559 10.562 1.00 88.00 102 ALA A C 1
ATOM 772 O O . ALA A 1 102 ? -9.783 6.999 11.656 1.00 88.00 102 ALA A O 1
ATOM 773 N N . PRO A 1 103 ? -10.672 8.405 10.143 1.00 87.12 103 PRO A N 1
ATOM 774 C CA . PRO A 1 103 ? -11.780 8.788 11.019 1.00 87.12 103 PRO A CA 1
ATOM 775 C C . PRO A 1 103 ? -12.672 7.603 11.415 1.00 87.12 103 PRO A C 1
ATOM 777 O O . PRO A 1 103 ? -13.269 7.598 12.489 1.00 87.12 103 PRO A O 1
ATOM 780 N N . HIS A 1 104 ? -12.775 6.580 10.559 1.00 84.44 104 HIS A N 1
ATOM 781 C CA . HIS A 1 104 ? -13.560 5.379 10.844 1.00 84.44 104 HIS A CA 1
ATOM 782 C C . HIS A 1 104 ? -12.863 4.466 11.851 1.00 84.44 104 HIS A C 1
ATOM 784 O O . HIS A 1 104 ? -13.533 3.900 12.714 1.00 84.44 104 HIS A O 1
ATOM 790 N N . VAL A 1 105 ? -11.533 4.356 11.775 1.00 85.31 105 VAL A N 1
ATOM 791 C CA . VAL A 1 105 ? -10.733 3.662 12.794 1.00 85.31 105 VAL A CA 1
ATOM 792 C C . VAL A 1 105 ? -10.896 4.371 14.135 1.00 85.31 105 VAL A C 1
ATOM 794 O O . VAL A 1 105 ? -11.303 3.737 15.101 1.00 85.31 105 VAL A O 1
ATOM 797 N N . GLU A 1 106 ? -10.690 5.688 14.185 1.00 87.56 106 GLU A N 1
ATOM 798 C CA . GLU A 1 106 ? -10.838 6.484 15.411 1.00 87.56 106 GLU A CA 1
ATOM 799 C C . GLU A 1 106 ? -12.234 6.336 16.041 1.00 87.56 106 GLU A C 1
ATOM 801 O O . GLU A 1 106 ? -12.358 6.111 17.246 1.00 87.56 106 GLU A O 1
ATOM 806 N N . ALA A 1 107 ? -13.297 6.392 15.233 1.00 85.06 107 ALA A N 1
ATOM 807 C CA . ALA A 1 107 ? -14.666 6.216 15.712 1.00 85.06 107 ALA A CA 1
ATOM 808 C C . ALA A 1 107 ? -14.939 4.794 16.235 1.00 85.06 107 ALA A C 1
ATOM 810 O O . ALA A 1 107 ? -15.555 4.632 17.291 1.00 85.06 107 ALA A O 1
ATOM 811 N N . ALA A 1 108 ? -14.469 3.760 15.527 1.00 84.31 108 ALA A N 1
ATOM 812 C CA . ALA A 1 108 ? -14.609 2.367 15.956 1.00 84.31 108 ALA A CA 1
ATOM 813 C C . ALA A 1 108 ? -13.887 2.102 17.285 1.00 84.31 108 ALA A C 1
ATOM 815 O O . ALA A 1 108 ? -14.386 1.366 18.136 1.00 84.31 108 ALA A O 1
ATOM 816 N N . MET A 1 109 ? -12.736 2.744 17.465 1.00 84.69 109 MET A N 1
ATOM 817 C CA . MET A 1 109 ? -11.917 2.693 18.669 1.00 84.69 109 MET A CA 1
ATOM 818 C C . MET A 1 109 ? -12.573 3.411 19.855 1.00 84.69 109 MET A C 1
ATOM 820 O O . MET A 1 109 ? -12.564 2.887 20.966 1.00 84.69 109 MET A O 1
ATOM 824 N N . ALA A 1 110 ? -13.185 4.578 19.630 1.00 82.88 110 ALA A N 1
ATOM 825 C CA . ALA A 1 110 ? -13.872 5.351 20.669 1.00 82.88 110 ALA A CA 1
ATOM 826 C C . ALA A 1 110 ? -15.182 4.700 21.154 1.00 82.88 110 ALA A C 1
ATOM 828 O O . ALA A 1 110 ? -15.591 4.906 22.294 1.00 82.88 110 ALA A O 1
ATOM 829 N N . GLY A 1 111 ? -15.842 3.919 20.294 1.00 70.25 111 GLY A N 1
ATOM 830 C CA . GLY A 1 111 ? -17.051 3.161 20.630 1.00 70.25 111 GLY A CA 1
ATOM 831 C C . GLY A 1 111 ? -16.791 1.820 21.324 1.00 70.25 111 GLY A C 1
ATOM 832 O O . GLY A 1 111 ? -17.751 1.128 21.671 1.00 70.25 111 GLY A O 1
ATOM 833 N N . ALA A 1 112 ? -15.526 1.426 21.514 1.00 61.53 112 ALA A N 1
ATOM 834 C CA . ALA A 1 112 ? -15.182 0.208 22.233 1.00 61.53 112 ALA A CA 1
ATOM 835 C C . ALA A 1 112 ? -15.532 0.381 23.724 1.00 61.53 112 ALA A C 1
ATOM 837 O O . ALA A 1 112 ? -15.050 1.333 24.344 1.00 61.53 112 ALA A O 1
ATOM 838 N N . PRO A 1 113 ? -16.365 -0.493 24.325 1.00 56.00 113 PRO A N 1
ATOM 839 C CA . PRO A 1 113 ? -16.652 -0.404 25.751 1.00 56.00 113 PRO A CA 1
ATOM 840 C C . PRO A 1 113 ? -15.335 -0.459 26.533 1.00 56.00 113 PRO A C 1
ATOM 842 O O . PRO A 1 113 ? -14.503 -1.333 26.278 1.00 56.00 113 PRO A O 1
ATOM 845 N N . GLU A 1 114 ? -15.139 0.498 27.451 1.00 52.88 114 GLU A N 1
ATOM 846 C CA . GLU A 1 114 ? -13.952 0.578 28.304 1.00 52.88 114 GLU A CA 1
ATOM 847 C C . GLU A 1 114 ? -13.625 -0.806 28.857 1.00 52.88 114 GLU A C 1
ATOM 849 O O . GLU A 1 114 ? -14.489 -1.484 29.417 1.00 52.88 114 GLU A O 1
ATOM 854 N N . ARG A 1 115 ? -12.367 -1.220 28.669 1.00 53.03 115 ARG A N 1
ATOM 855 C CA . ARG A 1 115 ? -11.813 -2.478 29.166 1.00 53.03 115 ARG A CA 1
ATOM 856 C C . ARG A 1 115 ? -12.384 -2.783 30.552 1.00 53.03 115 ARG A C 1
ATOM 858 O O . ARG A 1 115 ? -11.996 -2.151 31.536 1.00 53.03 115 ARG A O 1
ATOM 865 N N . VAL A 1 116 ? -13.235 -3.805 30.647 1.00 43.59 116 VAL A N 1
ATOM 866 C CA . VAL A 1 116 ? -13.428 -4.506 31.913 1.00 43.59 116 VAL A CA 1
ATOM 867 C C . VAL A 1 116 ? -12.042 -5.028 32.271 1.00 43.59 116 VAL A C 1
ATOM 869 O O . VAL A 1 116 ? -11.546 -5.969 31.655 1.00 43.59 116 VAL A O 1
ATOM 872 N N . ARG A 1 117 ? -11.365 -4.346 33.204 1.00 44.50 117 ARG A N 1
ATOM 873 C CA . ARG A 1 117 ? -10.159 -4.852 33.856 1.00 44.50 117 ARG A CA 1
ATOM 874 C C . ARG A 1 117 ? -10.529 -6.216 34.419 1.00 44.50 117 ARG A C 1
ATOM 876 O O . ARG A 1 117 ? -11.165 -6.293 35.467 1.00 44.50 117 ARG A O 1
ATOM 883 N N . VAL A 1 118 ? -10.139 -7.282 33.731 1.00 42.69 118 VAL A N 1
ATOM 884 C CA . VAL A 1 118 ? -10.086 -8.603 34.341 1.00 42.69 118 VAL A CA 1
ATOM 885 C C . VAL A 1 118 ? -8.910 -8.549 35.309 1.00 42.69 118 VAL A C 1
ATOM 887 O O . VAL A 1 118 ? -7.764 -8.788 34.945 1.00 42.69 118 VAL A O 1
ATOM 890 N N . LEU A 1 119 ? -9.198 -8.107 36.532 1.00 42.69 119 LEU A N 1
ATOM 891 C CA . LEU A 1 119 ? -8.426 -8.496 37.698 1.00 42.69 119 LEU A CA 1
ATOM 892 C C . LEU A 1 119 ? -8.729 -9.978 37.908 1.00 42.69 119 LEU A C 1
ATOM 894 O O . LEU A 1 119 ? -9.841 -10.304 38.312 1.00 42.69 119 LEU A O 1
ATOM 898 N N . ASN A 1 120 ? -7.773 -10.840 37.581 1.00 37.88 120 ASN A N 1
ATOM 899 C CA . ASN A 1 120 ? -7.601 -12.157 38.188 1.00 37.88 120 ASN A CA 1
ATOM 900 C C . ASN A 1 120 ? -6.111 -12.486 38.194 1.00 37.88 120 ASN A C 1
ATOM 902 O O . ASN A 1 120 ? -5.499 -12.399 37.106 1.00 37.88 120 ASN A O 1
#

Radius of gyration: 19.0 Å; chains: 1; bounding box: 36×21×65 Å

Organism: NCBI:txid270350